Protein AF-A0A1Z9T894-F1 (afdb_monomer)

Structure (mmCIF, N/CA/C/O backbone):
data_AF-A0A1Z9T894-F1
#
_entry.id   AF-A0A1Z9T894-F1
#
loop_
_atom_site.group_PDB
_atom_site.id
_atom_site.type_symbol
_atom_site.label_atom_id
_atom_site.label_alt_id
_atom_site.label_comp_id
_atom_site.label_asym_id
_atom_site.label_entity_id
_atom_site.label_seq_id
_atom_site.pdbx_PDB_ins_code
_atom_site.Cartn_x
_atom_site.Cartn_y
_atom_site.Cartn_z
_atom_site.occupancy
_atom_site.B_iso_or_equiv
_atom_site.auth_seq_id
_atom_site.auth_comp_id
_atom_site.auth_asym_id
_atom_site.auth_atom_id
_atom_site.pdbx_PDB_model_num
ATOM 1 N N . MET A 1 1 ? -6.886 -14.441 21.142 1.00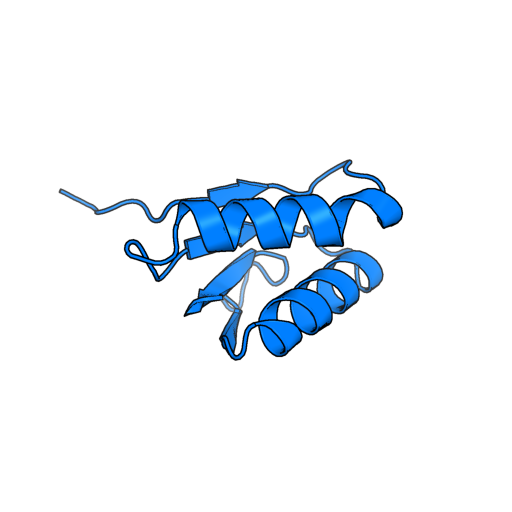 44.12 1 MET A N 1
ATOM 2 C CA . MET A 1 1 ? -6.676 -14.638 19.690 1.00 44.12 1 MET A CA 1
ATOM 3 C C . MET A 1 1 ? -5.894 -13.443 19.165 1.00 44.12 1 MET A C 1
ATOM 5 O O . MET A 1 1 ? -6.279 -12.324 19.472 1.00 44.12 1 MET A O 1
ATOM 9 N N . LYS A 1 2 ? -4.764 -13.646 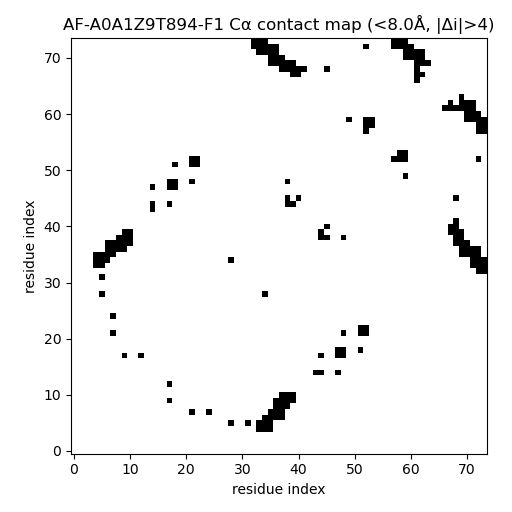18.474 1.00 49.47 2 LYS A N 1
ATOM 10 C CA . LYS A 1 2 ? -4.054 -12.542 17.806 1.00 49.47 2 LYS A CA 1
ATOM 11 C C . LYS A 1 2 ? -4.791 -12.257 16.497 1.00 49.47 2 LYS A C 1
ATOM 13 O O . LYS A 1 2 ? -4.799 -13.124 15.629 1.00 49.47 2 LYS A O 1
ATOM 18 N N . TYR A 1 3 ? -5.436 -11.098 16.377 1.00 66.69 3 TYR A N 1
ATOM 19 C CA . TYR A 1 3 ? -6.028 -10.667 15.110 1.00 66.69 3 TYR A CA 1
ATOM 20 C C . TYR A 1 3 ? -4.905 -10.472 14.083 1.00 66.69 3 TYR A C 1
ATOM 22 O O . TYR A 1 3 ? -3.932 -9.765 14.350 1.00 66.69 3 TYR A O 1
ATOM 30 N N . LYS A 1 4 ? -5.005 -11.160 12.942 1.00 85.56 4 LYS A N 1
ATOM 31 C CA . LYS A 1 4 ? -4.089 -11.000 11.810 1.00 85.56 4 LYS A CA 1
ATOM 32 C C . LYS A 1 4 ? -4.713 -9.984 10.858 1.00 85.56 4 LYS A C 1
ATOM 34 O O . LYS A 1 4 ? -5.847 -10.187 10.439 1.00 85.56 4 LYS A O 1
ATOM 39 N N . LEU A 1 5 ? -3.984 -8.916 10.542 1.00 92.25 5 LEU A N 1
ATOM 40 C CA . LEU A 1 5 ? -4.430 -7.948 9.541 1.00 92.25 5 LEU A CA 1
ATOM 41 C C . LEU A 1 5 ? -4.472 -8.617 8.156 1.00 92.25 5 LEU A C 1
ATOM 43 O O . LEU A 1 5 ? -3.596 -9.448 7.877 1.00 92.25 5 LEU A O 1
ATOM 47 N N . PRO A 1 6 ? -5.438 -8.263 7.289 1.00 96.44 6 PRO A N 1
ATOM 48 C CA . PRO A 1 6 ? -5.374 -8.613 5.875 1.00 96.44 6 PRO A CA 1
ATOM 49 C C . PRO A 1 6 ? -4.037 -8.157 5.286 1.00 96.44 6 PRO A C 1
ATOM 51 O O . PRO A 1 6 ? -3.532 -7.094 5.645 1.00 96.44 6 PRO A O 1
ATOM 54 N N . GLU A 1 7 ? -3.445 -8.962 4.408 1.00 96.56 7 GLU A N 1
ATOM 55 C CA . GLU A 1 7 ? -2.086 -8.744 3.911 1.00 96.56 7 GLU A CA 1
ATOM 56 C C . GLU A 1 7 ? -2.021 -8.930 2.393 1.00 96.56 7 GLU A C 1
ATOM 58 O O . GLU A 1 7 ? -2.513 -9.931 1.868 1.00 96.56 7 GLU A O 1
ATOM 63 N N . LEU A 1 8 ? -1.388 -7.977 1.707 1.00 97.94 8 LEU A N 1
ATOM 64 C CA . LEU A 1 8 ? -1.048 -8.047 0.288 1.00 97.94 8 LEU A CA 1
ATOM 65 C C . LEU A 1 8 ? 0.474 -8.097 0.122 1.00 97.94 8 LEU A C 1
ATOM 67 O O . LEU A 1 8 ? 1.165 -7.143 0.480 1.00 97.94 8 LEU A O 1
ATOM 71 N N . ASP A 1 9 ? 0.989 -9.176 -0.468 1.00 97.25 9 ASP A N 1
ATOM 72 C CA . ASP A 1 9 ? 2.402 -9.305 -0.834 1.00 97.25 9 ASP A CA 1
ATOM 73 C C . ASP A 1 9 ? 2.618 -8.970 -2.318 1.00 97.25 9 ASP A C 1
ATOM 75 O O . ASP A 1 9 ? 1.974 -9.541 -3.201 1.00 97.25 9 ASP A O 1
ATOM 79 N N . LEU A 1 10 ? 3.509 -8.014 -2.586 1.00 97.50 10 LEU A N 1
ATOM 80 C CA . LEU A 1 10 ? 3.840 -7.514 -3.920 1.00 97.50 10 LEU A CA 1
ATOM 81 C C . LEU A 1 10 ? 5.198 -8.012 -4.437 1.00 97.50 10 LEU A C 1
ATOM 83 O O . LEU A 1 10 ? 5.645 -7.557 -5.496 1.00 97.50 10 LEU A O 1
ATOM 87 N N . HIS A 1 11 ? 5.878 -8.930 -3.741 1.00 91.88 11 HIS A N 1
ATOM 88 C CA . HIS A 1 11 ? 7.116 -9.518 -4.256 1.00 91.88 11 HIS A CA 1
ATOM 89 C C . HIS A 1 11 ? 6.896 -10.161 -5.633 1.00 91.88 11 HIS A C 1
ATOM 91 O O . HIS A 1 11 ? 5.983 -10.954 -5.842 1.00 91.88 11 HIS A O 1
ATOM 97 N N . GLY A 1 12 ? 7.762 -9.811 -6.588 1.00 89.94 12 GLY A N 1
ATOM 98 C CA . GLY A 1 12 ? 7.724 -10.354 -7.949 1.00 89.94 12 GLY A CA 1
ATOM 99 C C . GLY A 1 12 ? 6.629 -9.780 -8.855 1.00 89.94 12 GLY A C 1
ATOM 100 O O . GLY A 1 12 ? 6.584 -10.139 -10.027 1.00 89.94 12 GLY A O 1
ATOM 101 N N . ILE A 1 13 ? 5.783 -8.870 -8.363 1.00 97.25 13 ILE A N 1
ATOM 102 C CA . ILE A 1 13 ? 4.768 -8.201 -9.183 1.00 97.25 13 ILE A CA 1
ATOM 103 C C . ILE A 1 13 ? 5.416 -7.113 -10.047 1.00 97.25 13 ILE A C 1
ATOM 105 O O . ILE A 1 13 ? 6.241 -6.326 -9.571 1.00 97.25 13 ILE A O 1
ATOM 109 N N . TYR A 1 14 ? 5.020 -7.024 -11.320 1.00 97.19 14 TYR A N 1
ATOM 110 C CA . TYR A 1 14 ? 5.496 -5.956 -12.193 1.00 97.19 14 TYR A CA 1
ATOM 111 C C . TYR A 1 14 ? 4.961 -4.602 -11.731 1.00 97.19 14 TYR A C 1
ATOM 113 O O . TYR A 1 14 ? 3.767 -4.435 -11.501 1.00 97.19 14 TYR A O 1
ATOM 121 N N . HIS A 1 15 ? 5.833 -3.591 -11.683 1.00 97.06 15 HIS A N 1
ATOM 122 C CA . HIS A 1 15 ? 5.490 -2.234 -11.239 1.00 97.06 15 HIS A CA 1
ATOM 123 C C . HIS A 1 15 ? 4.239 -1.639 -11.909 1.00 97.06 15 HIS A C 1
ATOM 125 O O . HIS A 1 15 ? 3.521 -0.876 -11.275 1.00 97.06 15 HIS A O 1
ATOM 131 N N . ILE A 1 16 ? 3.972 -1.989 -13.172 1.00 97.50 16 ILE A N 1
ATOM 132 C CA . ILE A 1 16 ? 2.805 -1.506 -13.924 1.00 97.50 16 ILE A CA 1
ATOM 133 C C . ILE A 1 16 ? 1.473 -2.055 -13.383 1.00 97.50 16 ILE A C 1
ATOM 135 O O . ILE A 1 16 ? 0.442 -1.407 -13.514 1.00 97.50 16 ILE A O 1
ATOM 139 N N . GLU A 1 17 ? 1.490 -3.223 -12.739 1.00 97.88 17 GLU A N 1
ATOM 140 C CA . GLU A 1 17 ? 0.300 -3.891 -12.198 1.00 97.88 17 GLU A CA 1
ATOM 141 C C . GLU A 1 17 ? 0.008 -3.497 -10.744 1.00 97.88 17 GLU A C 1
ATOM 143 O O . GLU A 1 17 ? -1.104 -3.690 -10.247 1.00 97.88 17 GLU A O 1
ATOM 148 N N . VAL A 1 18 ? 1.011 -2.955 -10.048 1.00 98.00 18 VAL A N 1
ATOM 149 C CA . VAL A 1 18 ? 0.951 -2.649 -8.614 1.00 98.00 18 VAL A CA 1
ATOM 150 C C . VAL A 1 18 ? -0.185 -1.684 -8.267 1.00 98.00 18 VAL A C 1
ATOM 152 O O . VAL A 1 18 ? -0.941 -2.020 -7.355 1.00 98.00 18 VAL A O 1
ATOM 155 N N . PRO A 1 19 ? -0.395 -0.551 -8.973 1.00 98.50 19 PRO A N 1
ATOM 156 C CA . PRO A 1 19 ? -1.474 0.373 -8.622 1.00 98.50 19 PRO A CA 1
ATOM 157 C C . PRO A 1 19 ? -2.851 -0.294 -8.656 1.00 98.50 19 PRO A C 1
ATOM 159 O O . PRO A 1 19 ? -3.648 -0.126 -7.738 1.00 98.50 19 PRO A O 1
ATOM 162 N N . ALA A 1 20 ? -3.118 -1.101 -9.688 1.00 98.38 20 ALA A N 1
ATOM 163 C CA . ALA A 1 20 ? -4.395 -1.790 -9.842 1.00 98.38 20 ALA A CA 1
ATOM 164 C C . ALA A 1 20 ? -4.624 -2.818 -8.722 1.00 98.38 20 ALA A C 1
ATOM 166 O O . ALA A 1 20 ? -5.714 -2.878 -8.154 1.00 98.38 20 ALA A O 1
ATOM 167 N N . LYS A 1 21 ? -3.591 -3.590 -8.361 1.00 98.62 21 LYS A N 1
ATOM 168 C CA . LYS A 1 21 ? -3.670 -4.577 -7.272 1.00 98.62 21 LYS A CA 1
ATOM 169 C C . LYS A 1 21 ? -3.850 -3.923 -5.904 1.00 98.62 21 LYS A C 1
ATOM 171 O O . LYS A 1 21 ? -4.674 -4.391 -5.125 1.00 98.62 21 LYS A O 1
ATOM 176 N N . VAL A 1 22 ? -3.119 -2.842 -5.627 1.00 98.50 22 VAL A N 1
ATOM 177 C CA . VAL A 1 22 ? -3.239 -2.090 -4.369 1.00 98.50 22 VAL A CA 1
ATOM 178 C C . VAL A 1 22 ? -4.620 -1.451 -4.255 1.00 98.50 22 VAL A C 1
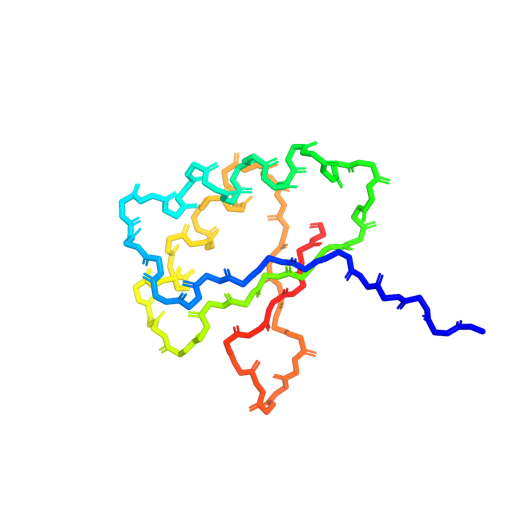ATOM 180 O O . VAL A 1 22 ? -5.268 -1.624 -3.230 1.00 98.50 22 VAL A O 1
ATOM 183 N N . ASN A 1 23 ? -5.109 -0.783 -5.305 1.00 98.44 23 ASN A N 1
ATOM 184 C CA . ASN A 1 23 ? -6.447 -0.183 -5.298 1.00 98.44 23 ASN A CA 1
ATOM 185 C C . ASN A 1 23 ? -7.529 -1.220 -5.024 1.00 98.44 23 ASN A C 1
ATOM 187 O O . ASN A 1 23 ? -8.324 -1.034 -4.108 1.00 98.44 23 ASN A O 1
ATOM 191 N N . LYS A 1 24 ? -7.505 -2.335 -5.763 1.00 98.62 24 LYS A N 1
ATOM 192 C CA . LYS A 1 24 ? -8.464 -3.420 -5.568 1.00 98.62 24 LYS A CA 1
ATOM 193 C C . LYS A 1 24 ? -8.419 -3.966 -4.141 1.00 98.62 24 LYS A C 1
ATOM 195 O O . LYS A 1 24 ? -9.458 -4.153 -3.528 1.00 98.62 24 LYS A O 1
ATOM 200 N N . PHE A 1 25 ? -7.224 -4.200 -3.601 1.00 98.56 25 PHE A N 1
ATOM 201 C CA . PHE A 1 25 ? -7.073 -4.709 -2.241 1.00 98.56 25 PHE A CA 1
ATOM 202 C C . PHE A 1 25 ? -7.615 -3.741 -1.182 1.00 98.56 25 PHE A C 1
ATOM 204 O O . PHE A 1 25 ? -8.274 -4.185 -0.247 1.00 98.56 25 PHE A O 1
ATOM 211 N N . LEU A 1 26 ? -7.365 -2.437 -1.327 1.00 98.31 26 LEU A N 1
ATOM 212 C CA . LEU A 1 26 ? -7.881 -1.424 -0.404 1.00 98.31 26 LEU A CA 1
ATOM 213 C C . LEU A 1 26 ? -9.405 -1.289 -0.497 1.00 98.31 26 LEU A C 1
ATOM 215 O O . LEU A 1 26 ? -10.058 -1.178 0.533 1.00 98.31 26 LEU A O 1
ATOM 219 N N . GLU A 1 27 ? -9.970 -1.345 -1.703 1.00 97.62 27 GLU A N 1
ATOM 220 C CA . GLU A 1 27 ? -11.423 -1.333 -1.927 1.00 97.62 27 GLU A CA 1
ATOM 221 C C . GLU A 1 27 ? -12.091 -2.574 -1.319 1.00 97.62 27 GLU A C 1
ATOM 223 O O . GLU A 1 27 ? -13.052 -2.450 -0.564 1.00 97.62 27 GLU A O 1
ATOM 228 N N . ASP A 1 28 ? -11.524 -3.762 -1.555 1.00 98.06 28 ASP A N 1
ATOM 229 C CA . ASP A 1 28 ? -12.021 -5.031 -1.008 1.00 98.06 28 ASP A CA 1
ATOM 230 C C . ASP A 1 28 ? -11.907 -5.092 0.541 1.00 98.06 28 ASP A C 1
ATOM 232 O O . ASP A 1 28 ? -12.520 -5.951 1.175 1.00 98.06 28 ASP A O 1
ATOM 236 N N . ASN A 1 29 ? -11.129 -4.195 1.170 1.00 97.50 29 ASN A N 1
ATOM 237 C CA . ASN A 1 29 ? -10.899 -4.144 2.621 1.00 97.50 29 ASN A CA 1
ATOM 238 C C . ASN A 1 29 ? -11.240 -2.786 3.257 1.00 97.50 29 ASN A C 1
ATOM 240 O O . ASN A 1 29 ? -10.769 -2.508 4.360 1.00 97.50 29 ASN A O 1
ATOM 244 N N . GLN A 1 30 ? -12.051 -1.946 2.607 1.00 95.19 30 GLN A N 1
ATOM 245 C CA . GLN A 1 30 ? -12.331 -0.588 3.089 1.00 95.19 30 GLN A CA 1
ATOM 246 C C . GLN A 1 30 ? -12.905 -0.570 4.520 1.00 95.19 30 GLN A C 1
ATOM 248 O O . GLN A 1 30 ? -12.497 0.257 5.333 1.00 95.19 30 GLN A O 1
ATOM 253 N N . ASP A 1 31 ? -13.770 -1.531 4.857 1.00 95.50 31 ASP A N 1
ATOM 254 C CA . ASP A 1 31 ? -14.364 -1.676 6.196 1.00 95.50 31 ASP A CA 1
ATOM 255 C C . ASP A 1 31 ? -13.486 -2.478 7.182 1.00 95.50 31 ASP A C 1
ATOM 257 O O . ASP A 1 31 ? -13.849 -2.660 8.343 1.00 95.50 31 ASP A O 1
ATOM 261 N N . ASN A 1 32 ? -12.327 -2.971 6.728 1.00 93.88 32 ASN A N 1
ATOM 262 C CA . ASN A 1 32 ? -11.421 -3.858 7.470 1.00 93.88 32 ASN A CA 1
ATOM 263 C C . ASN A 1 32 ? -10.031 -3.242 7.705 1.00 93.88 32 ASN A C 1
ATOM 265 O O . ASN A 1 32 ? -9.078 -3.965 8.009 1.00 93.88 32 ASN A O 1
ATOM 269 N N . LEU A 1 33 ? -9.895 -1.922 7.556 1.00 95.19 33 LEU A N 1
ATOM 270 C CA . LEU A 1 33 ? -8.669 -1.217 7.918 1.00 95.19 33 LEU A CA 1
ATOM 271 C C . LEU A 1 33 ? -8.386 -1.356 9.43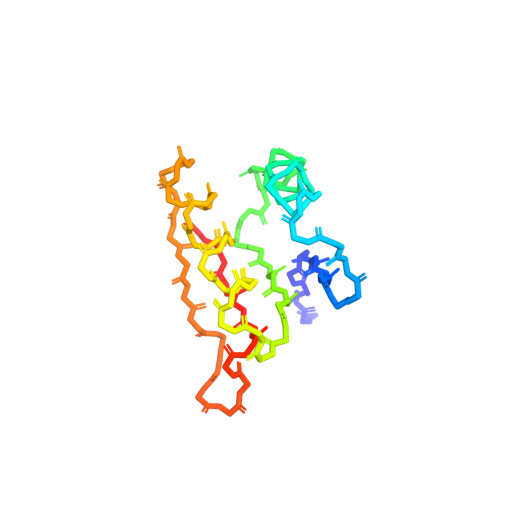4 1.00 95.19 33 LEU A C 1
ATOM 273 O O . LEU A 1 33 ? -9.317 -1.353 10.243 1.00 95.19 33 LEU A O 1
ATOM 277 N N . PRO A 1 34 ? -7.108 -1.457 9.849 1.00 96.88 34 PRO A N 1
ATOM 278 C CA . PRO A 1 34 ? -5.915 -1.344 9.015 1.00 96.88 34 PRO A CA 1
ATOM 279 C C . PRO A 1 34 ? -5.550 -2.636 8.267 1.00 96.88 34 PRO A C 1
ATOM 281 O O . PRO A 1 34 ? -5.849 -3.743 8.708 1.00 96.88 34 PRO A O 1
ATOM 284 N N . VAL A 1 35 ? -4.811 -2.500 7.165 1.00 97.50 35 VAL A N 1
ATOM 285 C CA . VAL A 1 35 ? -4.272 -3.635 6.387 1.00 97.50 35 VAL A CA 1
ATOM 286 C C . VAL A 1 35 ? -2.753 -3.571 6.261 1.00 97.50 35 VAL A C 1
ATOM 288 O O . VAL A 1 35 ? -2.133 -2.542 6.522 1.00 97.50 35 VAL A O 1
ATOM 291 N N . LEU A 1 36 ? -2.138 -4.682 5.862 1.00 97.00 36 LEU A N 1
ATOM 292 C CA . LEU A 1 36 ? -0.708 -4.791 5.601 1.00 97.00 36 LEU A CA 1
ATOM 293 C C . LEU A 1 36 ? -0.420 -4.864 4.102 1.00 97.00 36 LEU A C 1
ATOM 295 O O . LEU A 1 36 ? -1.037 -5.644 3.381 1.00 97.00 36 LEU A O 1
ATOM 299 N N . ILE A 1 37 ? 0.574 -4.104 3.646 1.00 97.69 37 ILE A N 1
ATOM 300 C CA . ILE A 1 37 ? 1.153 -4.244 2.305 1.00 97.69 37 ILE A CA 1
ATOM 301 C C . ILE A 1 37 ? 2.653 -4.513 2.439 1.00 97.69 37 ILE A C 1
ATOM 303 O O . ILE A 1 37 ? 3.378 -3.762 3.097 1.00 97.69 37 ILE A O 1
ATOM 307 N N . ILE A 1 38 ? 3.119 -5.591 1.809 1.00 96.50 38 ILE A N 1
ATOM 308 C CA . ILE A 1 38 ? 4.526 -5.985 1.738 1.00 96.50 38 ILE A CA 1
ATOM 309 C C . ILE A 1 38 ? 5.048 -5.641 0.343 1.00 96.50 38 ILE A C 1
ATOM 311 O O . ILE A 1 38 ? 4.583 -6.175 -0.659 1.00 96.50 38 ILE A O 1
ATOM 315 N N . THR A 1 39 ? 6.030 -4.748 0.272 1.00 95.50 39 THR A N 1
ATOM 316 C CA . THR A 1 39 ? 6.650 -4.283 -0.981 1.00 95.50 39 THR A CA 1
ATOM 317 C C . TH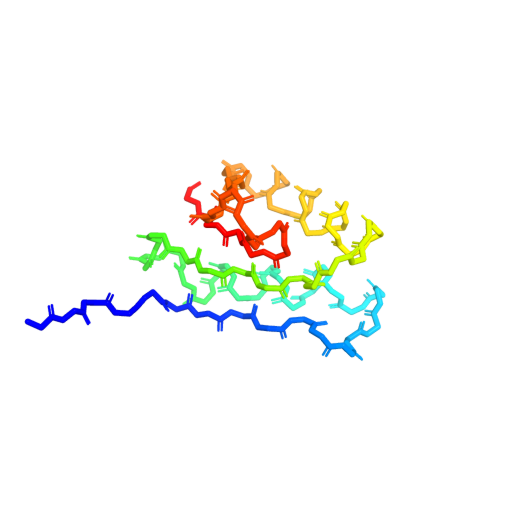R A 1 39 ? 8.012 -4.916 -1.255 1.00 95.50 39 THR A C 1
ATOM 319 O O . THR A 1 39 ? 8.583 -4.720 -2.330 1.00 95.50 39 THR A O 1
ATOM 322 N N . GLY A 1 40 ? 8.596 -5.574 -0.250 1.00 90.56 40 GLY A N 1
ATOM 323 C CA . GLY A 1 40 ? 10.040 -5.803 -0.207 1.00 90.56 40 GLY A CA 1
ATOM 324 C C . GLY A 1 40 ? 10.824 -4.484 -0.126 1.00 90.56 40 GLY A C 1
ATOM 325 O O . GLY A 1 40 ? 10.256 -3.425 0.135 1.00 90.56 40 GLY A O 1
ATOM 326 N N . ASN A 1 41 ? 12.133 -4.527 -0.385 1.00 90.62 41 ASN A N 1
ATOM 327 C CA . ASN A 1 41 ? 13.025 -3.358 -0.271 1.00 90.62 41 ASN A CA 1
ATOM 328 C C . ASN A 1 41 ? 13.175 -2.549 -1.579 1.00 90.62 41 ASN A C 1
ATOM 330 O O . ASN A 1 41 ? 14.099 -1.750 -1.720 1.00 90.62 41 ASN A O 1
ATOM 334 N N . SER A 1 42 ? 12.302 -2.764 -2.569 1.00 93.31 42 SER A N 1
ATOM 335 C CA . SER A 1 42 ? 12.340 -2.006 -3.825 1.00 93.31 42 SER A CA 1
ATOM 336 C C . SER A 1 42 ? 11.838 -0.579 -3.600 1.00 93.31 42 SER A C 1
ATOM 338 O O . SER A 1 42 ? 10.641 -0.362 -3.415 1.00 93.31 42 SER A O 1
ATOM 340 N N . ASN A 1 43 ? 12.730 0.411 -3.697 1.00 94.12 43 ASN A N 1
ATOM 341 C CA . ASN A 1 43 ? 12.358 1.829 -3.600 1.00 94.12 43 ASN A CA 1
ATOM 342 C C . ASN A 1 43 ? 11.256 2.207 -4.598 1.00 94.12 43 ASN A C 1
ATOM 344 O O . ASN A 1 43 ? 10.336 2.943 -4.256 1.00 94.12 43 ASN A O 1
ATOM 348 N N . ARG A 1 44 ? 11.312 1.666 -5.822 1.00 95.94 44 ARG A N 1
ATOM 349 C CA . ARG A 1 44 ? 10.292 1.928 -6.844 1.00 95.94 44 ARG A CA 1
ATOM 350 C C . ARG A 1 44 ? 8.936 1.335 -6.459 1.00 95.94 44 ARG A C 1
ATOM 352 O O . ARG A 1 44 ? 7.927 2.005 -6.643 1.00 95.94 44 ARG A O 1
ATOM 359 N N . MET A 1 45 ? 8.913 0.126 -5.893 1.00 96.44 45 MET A N 1
ATOM 360 C CA . MET A 1 45 ? 7.687 -0.492 -5.378 1.00 96.44 45 MET A CA 1
ATOM 361 C C . MET A 1 45 ? 7.085 0.351 -4.248 1.00 96.44 45 MET A C 1
ATOM 363 O O . MET A 1 45 ? 5.904 0.684 -4.296 1.00 96.44 45 MET A O 1
A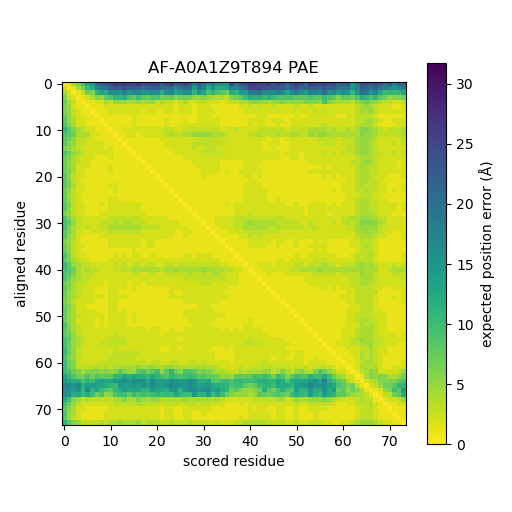TOM 367 N N . ILE A 1 46 ? 7.911 0.759 -3.279 1.00 96.50 46 ILE A N 1
ATOM 368 C CA . ILE A 1 46 ? 7.494 1.594 -2.143 1.00 96.50 46 ILE A CA 1
ATOM 369 C C . ILE A 1 46 ? 6.878 2.909 -2.633 1.00 96.50 46 ILE A C 1
ATOM 371 O O . ILE A 1 46 ? 5.801 3.280 -2.169 1.00 96.50 46 ILE A O 1
ATOM 375 N N . THR A 1 47 ? 7.514 3.592 -3.592 1.00 97.69 47 THR A N 1
ATOM 376 C CA . THR A 1 47 ? 6.985 4.839 -4.165 1.00 97.69 47 THR A CA 1
ATOM 377 C C . THR A 1 47 ? 5.619 4.632 -4.813 1.00 97.69 47 THR A C 1
ATOM 379 O O . THR A 1 47 ? 4.691 5.371 -4.497 1.00 97.69 47 THR A O 1
ATOM 382 N N . ILE A 1 48 ? 5.464 3.599 -5.649 1.00 98.12 48 ILE A N 1
ATOM 383 C CA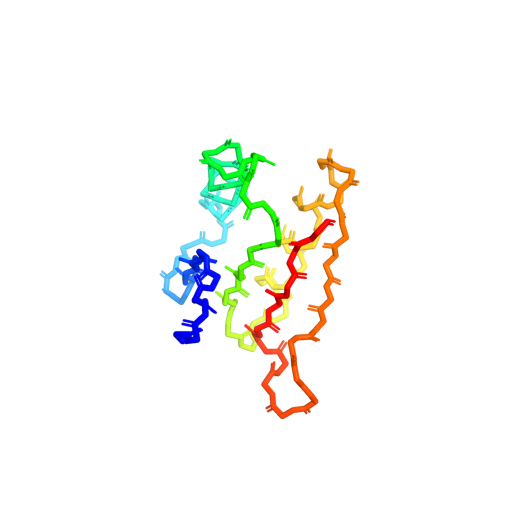 . ILE A 1 48 ? 4.194 3.321 -6.337 1.00 98.12 48 ILE A CA 1
ATOM 384 C C . ILE A 1 48 ? 3.073 3.032 -5.330 1.00 98.12 48 ILE A C 1
ATOM 386 O O . ILE A 1 48 ? 1.970 3.569 -5.457 1.00 98.12 48 ILE A O 1
ATOM 390 N N . VAL A 1 49 ? 3.346 2.212 -4.309 1.00 98.12 49 VAL A N 1
ATOM 391 C CA . VAL A 1 49 ? 2.362 1.912 -3.258 1.00 98.12 49 VAL A CA 1
ATOM 392 C C . VAL A 1 49 ? 2.001 3.177 -2.487 1.00 98.12 49 VAL A C 1
ATOM 394 O O . VAL A 1 49 ? 0.818 3.453 -2.310 1.00 98.12 49 VAL A O 1
ATOM 397 N N . LYS A 1 50 ? 2.988 3.988 -2.092 1.00 98.00 50 LYS A N 1
ATOM 398 C CA . LYS A 1 50 ? 2.760 5.236 -1.353 1.00 98.00 50 LYS A CA 1
ATOM 399 C C . LYS A 1 50 ? 1.904 6.231 -2.134 1.00 98.00 50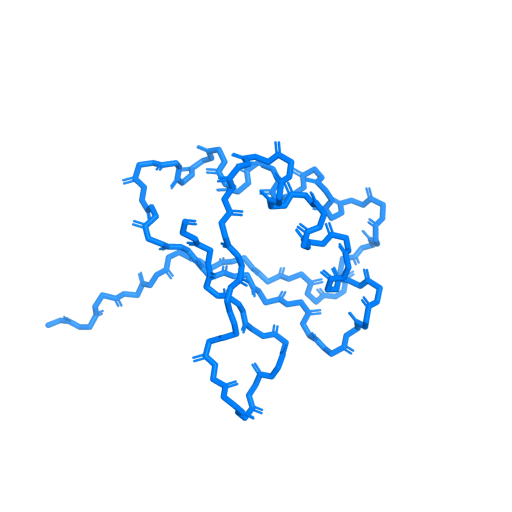 LYS A C 1
ATOM 401 O O . LYS A 1 50 ? 0.998 6.830 -1.561 1.00 98.00 50 LYS A O 1
ATOM 406 N N . GLU A 1 51 ? 2.173 6.406 -3.424 1.00 98.25 51 GLU A N 1
ATOM 407 C CA . GLU A 1 51 ? 1.378 7.271 -4.303 1.00 98.25 51 GLU A CA 1
ATOM 408 C C . GLU A 1 51 ? -0.057 6.753 -4.448 1.00 98.25 51 GLU A C 1
ATOM 410 O O . GLU A 1 51 ? -1.007 7.528 -4.326 1.00 98.25 51 GLU A O 1
ATOM 415 N N . THR A 1 52 ? -0.220 5.437 -4.620 1.00 98.12 52 THR A N 1
ATOM 416 C CA . THR A 1 52 ? -1.538 4.795 -4.740 1.00 98.12 52 THR A CA 1
ATOM 417 C C . THR A 1 52 ? -2.353 4.955 -3.453 1.00 98.12 52 THR A C 1
ATOM 419 O O . THR A 1 52 ? -3.485 5.431 -3.502 1.00 98.12 52 THR A O 1
ATOM 422 N N . VAL A 1 53 ? -1.765 4.652 -2.292 1.00 98.25 53 VAL A N 1
ATOM 423 C CA . VAL A 1 53 ? -2.403 4.807 -0.972 1.00 98.25 53 VAL A CA 1
ATOM 424 C C . VAL A 1 53 ? -2.796 6.266 -0.720 1.00 98.25 53 VAL A C 1
ATOM 426 O O . VAL A 1 53 ? -3.942 6.549 -0.372 1.00 98.25 53 VAL A O 1
ATOM 429 N N . LYS A 1 54 ? -1.889 7.216 -0.988 1.00 97.88 54 LYS A N 1
ATOM 430 C CA . LYS A 1 54 ? -2.160 8.650 -0.816 1.00 97.88 54 LYS A CA 1
ATOM 431 C C . LYS A 1 54 ? -3.296 9.138 -1.720 1.00 97.88 54 LYS A C 1
ATOM 433 O O . LYS A 1 54 ? -4.078 9.986 -1.300 1.00 97.88 54 LYS A O 1
ATOM 438 N N . SER A 1 55 ? -3.421 8.599 -2.936 1.00 97.38 55 SER A N 1
ATOM 439 C CA . SER A 1 55 ? -4.521 8.944 -3.851 1.00 97.38 55 SER A CA 1
ATOM 440 C C . SER A 1 55 ? -5.904 8.527 -3.331 1.00 97.38 55 SER A C 1
ATOM 442 O O . SER A 1 55 ? -6.908 9.111 -3.733 1.00 97.38 55 SER A O 1
ATOM 444 N N . LYS A 1 56 ? -5.954 7.564 -2.40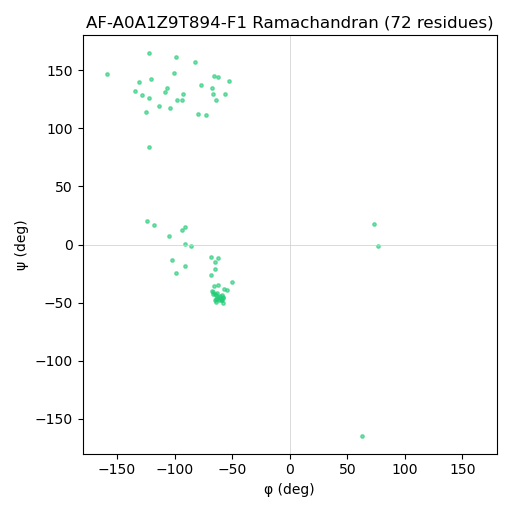1 1.00 95.75 56 LYS A N 1
ATOM 445 C CA . LYS A 1 56 ? -7.168 7.124 -1.700 1.00 95.75 56 LYS A CA 1
ATOM 446 C C . LYS A 1 56 ? -7.426 7.889 -0.395 1.00 95.75 56 LYS A C 1
ATOM 448 O O . LYS A 1 56 ? -8.408 7.603 0.277 1.00 95.75 56 LYS A O 1
ATOM 453 N N . GLY A 1 57 ? -6.570 8.851 -0.038 1.00 97.00 57 GLY A N 1
ATOM 454 C CA . GLY A 1 57 ? -6.682 9.609 1.211 1.00 97.00 57 GLY A CA 1
ATOM 455 C C . GLY A 1 57 ? -6.296 8.818 2.465 1.00 97.00 57 GLY A C 1
ATOM 456 O O . GLY A 1 57 ? -6.661 9.230 3.558 1.00 97.00 57 GLY A O 1
ATOM 457 N N . LEU A 1 58 ? -5.578 7.703 2.304 1.00 97.62 58 LEU A N 1
ATOM 458 C CA . LEU A 1 58 ? -5.124 6.840 3.395 1.00 97.62 58 LEU A CA 1
ATOM 459 C C . LEU A 1 58 ? -3.666 7.131 3.770 1.00 97.62 58 LEU A C 1
ATOM 461 O O . LEU A 1 58 ? -2.894 7.697 2.983 1.00 97.62 58 LEU A O 1
ATOM 465 N N . GLU A 1 59 ? -3.271 6.696 4.961 1.00 97.44 59 GLU A N 1
ATOM 466 C CA . GLU A 1 59 ? -1.911 6.814 5.473 1.00 97.44 59 GLU A CA 1
ATOM 467 C C . GLU A 1 59 ? -1.133 5.503 5.327 1.00 97.44 59 GLU A C 1
ATOM 469 O O . GLU A 1 59 ? -1.680 4.408 5.414 1.00 97.44 59 GLU A O 1
ATOM 474 N N . MET A 1 60 ? 0.181 5.611 5.112 1.00 96.69 60 MET A N 1
ATOM 475 C CA . MET A 1 60 ? 1.095 4.473 4.978 1.00 96.69 60 MET A CA 1
ATOM 476 C C . MET A 1 60 ? 2.224 4.609 5.995 1.00 96.69 60 MET A C 1
ATOM 478 O O . MET A 1 60 ? 3.060 5.508 5.881 1.00 96.69 60 MET A O 1
ATOM 482 N N . ASN A 1 61 ? 2.277 3.687 6.954 1.00 95.00 61 ASN A N 1
ATOM 483 C CA . ASN A 1 61 ? 3.235 3.698 8.057 1.00 95.00 61 ASN A CA 1
ATOM 484 C C . ASN A 1 61 ? 4.093 2.429 8.055 1.00 95.00 61 ASN A C 1
ATOM 486 O O . ASN A 1 61 ? 3.608 1.341 7.762 1.00 95.00 61 ASN A O 1
ATOM 490 N N . VAL A 1 62 ? 5.380 2.541 8.388 1.00 92.06 62 VAL A N 1
ATOM 491 C CA . VAL A 1 62 ? 6.272 1.372 8.478 1.00 92.06 62 VAL A CA 1
ATOM 492 C C . VAL A 1 62 ? 5.826 0.483 9.642 1.00 92.06 62 VAL A C 1
ATOM 494 O O . VAL A 1 62 ? 5.682 0.960 10.765 1.00 92.06 62 VAL A O 1
ATOM 497 N N . LYS A 1 63 ? 5.647 -0.822 9.400 1.00 85.38 63 LYS A N 1
ATOM 498 C CA . LYS A 1 63 ? 5.197 -1.781 10.426 1.00 85.38 63 LYS A CA 1
ATOM 499 C C . LYS A 1 63 ? 6.227 -1.972 11.548 1.00 85.38 63 LYS A C 1
ATOM 501 O O . LYS A 1 63 ? 5.858 -2.213 12.694 1.00 85.38 63 LYS A O 1
ATOM 506 N N . SER A 1 64 ? 7.522 -1.946 11.221 1.00 79.38 64 SER A N 1
ATOM 507 C CA . SER A 1 64 ? 8.619 -2.124 12.181 1.00 79.38 64 SER A CA 1
ATOM 508 C C . SER A 1 64 ? 9.933 -1.539 11.661 1.00 79.38 64 SER A C 1
ATOM 510 O O . SER A 1 64 ? 10.237 -1.658 10.477 1.00 79.38 64 SER A O 1
ATOM 512 N N . HIS A 1 65 ? 10.765 -1.007 12.563 1.00 68.19 65 HIS A N 1
ATOM 513 C CA . HIS A 1 65 ? 12.100 -0.476 12.251 1.00 68.19 65 HIS A CA 1
ATOM 514 C C . HIS A 1 65 ? 13.092 -1.515 11.689 1.00 68.19 65 HIS A C 1
ATOM 516 O O . HIS A 1 65 ? 14.139 -1.128 11.182 1.00 68.19 65 HIS A O 1
ATOM 522 N N . TYR A 1 66 ? 12.767 -2.814 11.741 1.00 67.12 66 TYR A N 1
ATOM 523 C CA . TYR A 1 66 ? 13.603 -3.889 11.191 1.00 67.12 66 TYR A CA 1
ATOM 524 C C . TYR A 1 66 ? 13.160 -4.371 9.799 1.00 67.12 66 TYR A C 1
ATOM 526 O O . TYR A 1 66 ? 13.983 -4.892 9.052 1.00 67.12 66 TYR A O 1
ATOM 534 N N . ASN A 1 67 ? 11.881 -4.203 9.430 1.00 70.69 67 ASN A N 1
ATOM 535 C CA . ASN A 1 67 ? 11.350 -4.601 8.120 1.00 70.69 67 ASN A CA 1
ATOM 536 C C . ASN A 1 67 ? 10.740 -3.393 7.400 1.00 70.69 67 ASN A C 1
ATOM 538 O O . ASN A 1 67 ? 9.527 -3.164 7.438 1.00 70.69 67 ASN A O 1
ATOM 542 N N . LEU A 1 68 ? 11.614 -2.644 6.725 1.00 81.00 68 LEU A N 1
ATOM 543 C CA . LEU A 1 68 ? 11.266 -1.433 5.978 1.00 81.00 68 LEU A CA 1
ATOM 544 C C . LEU A 1 68 ? 10.422 -1.703 4.723 1.00 81.00 68 LEU A C 1
ATOM 546 O O . LEU A 1 68 ? 9.898 -0.761 4.144 1.00 81.00 68 LEU A O 1
ATOM 550 N N . GLY A 1 69 ? 10.271 -2.965 4.313 1.00 90.12 69 GLY A N 1
ATOM 551 C CA . GLY A 1 69 ? 9.439 -3.373 3.182 1.00 90.12 69 GLY A CA 1
ATOM 552 C C . GLY A 1 69 ? 8.017 -3.777 3.568 1.00 90.12 69 GLY A C 1
ATOM 553 O O . GLY A 1 69 ? 7.332 -4.400 2.760 1.00 90.12 69 GLY A O 1
ATOM 554 N N . SER A 1 70 ? 7.585 -3.498 4.802 1.00 94.12 70 SER A N 1
ATOM 555 C CA . SER A 1 70 ? 6.252 -3.848 5.300 1.00 94.12 70 SER A CA 1
ATOM 556 C C . SER A 1 70 ? 5.560 -2.638 5.914 1.00 94.12 70 SER A C 1
ATOM 558 O O . SER A 1 70 ? 6.118 -1.961 6.783 1.00 94.12 70 SER A O 1
ATOM 560 N N . PHE A 1 71 ? 4.333 -2.380 5.471 1.00 96.31 71 PHE A N 1
ATOM 561 C CA . PHE A 1 71 ? 3.608 -1.159 5.796 1.00 96.31 71 PHE A CA 1
ATOM 562 C C . PHE A 1 71 ? 2.199 -1.460 6.282 1.00 96.31 71 PHE A C 1
ATOM 564 O O . PHE A 1 71 ? 1.530 -2.342 5.749 1.00 96.31 71 PHE A O 1
ATOM 571 N N . VAL A 1 72 ? 1.770 -0.714 7.293 1.00 96.88 72 VAL A N 1
ATOM 572 C CA . VAL A 1 72 ? 0.392 -0.658 7.775 1.00 96.88 72 VAL A CA 1
ATOM 573 C C . VAL A 1 72 ? -0.302 0.497 7.062 1.00 96.88 72 VAL A C 1
ATOM 575 O O . VAL A 1 72 ? 0.235 1.608 7.042 1.00 96.88 72 VAL A O 1
ATOM 578 N N . ILE A 1 73 ? -1.467 0.221 6.482 1.00 97.69 73 ILE A N 1
ATOM 579 C CA . ILE A 1 73 ? -2.325 1.206 5.823 1.00 97.69 73 ILE A CA 1
ATOM 580 C C . ILE A 1 73 ? -3.565 1.438 6.684 1.00 97.69 73 ILE A C 1
ATOM 582 O O . ILE A 1 73 ? -4.188 0.459 7.106 1.00 97.69 73 ILE A O 1
ATOM 586 N N . SER A 1 74 ? -3.906 2.701 6.939 1.00 95.50 74 SER A N 1
ATOM 587 C CA . SER A 1 74 ? -5.032 3.131 7.784 1.00 95.50 74 SER A CA 1
ATOM 588 C C . SER A 1 74 ? -5.642 4.439 7.315 1.00 95.50 74 SER A C 1
ATOM 590 O O . SER A 1 74 ? -4.885 5.245 6.729 1.00 95.50 74 SER A O 1
#

Solvent-accessible surface area (backbone atoms only — not comparable to full-atom values): 4356 Å² total; per-residue (Å²): 133,84,86,76,62,57,73,46,78,45,73,93,58,57,76,87,53,45,53,62,53,51,52,51,54,48,64,79,34,63,93,55,62,51,32,35,43,31,41,48,86,43,66,69,49,47,50,50,50,52,53,49,42,48,76,72,76,40,47,82,41,72,68,40,99,86,44,82,26,29,29,39,35,82

Secondary structure (DSSP, 8-state):
--PPPPEEE-TT--TTTHHHHHHHHHHHTGGG-SEEEE-TT-HHHHHHHHHHHHHTT--EEEEETTEEEEEEE-

Foldseek 3Di:
DDDDAAEAECPPPDLVCLLVVLLVVCVVCVVRDWHKYFQAPDPSSVVSNCVSLVVVVWDWAQPDPVGNRMTIID

Sequence (74 aa):
MKYKLPELDLHGIYHIEVPAKVNKFLEDNQDNLPVLIITGNSNRMITIVKETVKSKGLEMNVKSHYNLGSFVIS

Mean predicted aligned error: 3.38 Å

Nearest PDB structures (foldseek):
  3evz-assembly1_A  TM=5.679E-01  e=7.578E-01  Pyrococcus furiosus
  1nfh-assembly1_B-2  TM=5.260E-01  e=1.362E+00  Archaeoglobus fulgidus
  3gku-assembly1_B  TM=6.838E-01  e=3.865E+00  [Clostridium] symbiosum ATCC 14940
  8s1u-assembly1_V  TM=5.421E-01  e=1.454E+00  Bacillus subtilis subsp. subtilis str. 168
  4z9e-assembly1_B  TM=5.049E-01  e=2.449E+00  Thermoplasma volcanium GSS1

pLDDT: mean 92.78, std 10.56, range [44.12, 98.62]

Radius of gyration: 11.45 Å; Cα contacts (8 Å, |Δi|>4): 106; chains: 1; bounding box: 28×24×34 Å